Protein AF-A0A533UNS1-F1 (afdb_monomer)

Sequence (105 aa):
MVRDPNLLSKLETYINKVKAEATYFFEADGNRVAAFIVDIQSADQIPVLVEPLFSGMGAHVELHPVMSLDDLKKGIPQAVVEVTRHASSKLEILKYDLKECKAFN

pLDDT: mean 83.75, std 13.06, range [41.59, 94.81]

Secondary structure (DSSP, 8-state):
----TTHHHHHHHHHHHHT-SEEEEEEETTEEEEEEE---SSTTHHHHHHHHHHHHH-----------HHHHHHHHHHHHHHHHHHHHHHHHHHHHHHHHHHS--

Radius of gyration: 24.34 Å; Cα contacts (8 Å, |Δi|>4): 49; chains: 1; bounding box: 75×27×43 Å

Structure (mmCIF, N/CA/C/O backbone):
data_AF-A0A533UNS1-F1
#
_entry.id   AF-A0A533UNS1-F1
#
loop_
_atom_site.group_PDB
_atom_site.id
_atom_site.type_symbol
_atom_site.label_atom_id
_atom_site.label_alt_id
_atom_site.label_comp_id
_atom_site.label_asym_id
_atom_site.label_entity_id
_atom_site.label_seq_id
_atom_site.pdbx_PDB_ins_code
_atom_site.Cartn_x
_atom_site.Cartn_y
_atom_site.Cartn_z
_atom_site.occupancy
_atom_site.B_iso_or_equiv
_atom_site.auth_seq_id
_atom_site.auth_comp_id
_atom_site.auth_asym_id
_atom_site.auth_atom_id
_atom_site.pdbx_PDB_model_num
ATOM 1 N N . MET A 1 1 ? 4.162 -10.757 -22.724 1.00 55.69 1 MET A N 1
ATOM 2 C CA . MET A 1 1 ? 5.576 -10.338 -22.882 1.00 55.69 1 MET A CA 1
ATOM 3 C C . MET A 1 1 ? 5.876 -9.177 -21.937 1.00 55.69 1 MET A C 1
ATOM 5 O O . MET A 1 1 ? 5.019 -8.308 -21.819 1.00 55.69 1 MET A O 1
ATOM 9 N N . VAL A 1 2 ? 7.019 -9.154 -21.242 1.00 71.06 2 VAL A N 1
ATOM 10 C CA . VAL A 1 2 ? 7.498 -7.934 -20.554 1.00 71.06 2 VAL A CA 1
ATOM 11 C C . VAL A 1 2 ? 8.048 -7.001 -21.632 1.00 71.06 2 VAL A C 1
ATOM 13 O O . VAL A 1 2 ? 8.881 -7.428 -22.424 1.00 71.06 2 VAL A O 1
ATOM 16 N N . ARG A 1 3 ? 7.505 -5.782 -21.735 1.00 78.31 3 ARG A N 1
ATOM 17 C CA . ARG A 1 3 ? 7.859 -4.828 -22.803 1.00 78.31 3 ARG A CA 1
ATOM 18 C C . ARG A 1 3 ? 9.047 -3.938 -22.438 1.00 78.31 3 ARG A C 1
ATOM 20 O O . ARG A 1 3 ? 9.794 -3.555 -23.329 1.00 78.31 3 ARG A O 1
ATOM 27 N N . ASP A 1 4 ? 9.211 -3.626 -21.154 1.00 82.81 4 ASP A N 1
ATOM 28 C CA . ASP A 1 4 ? 10.309 -2.802 -20.647 1.00 82.81 4 ASP A CA 1
ATOM 29 C C . ASP A 1 4 ? 11.405 -3.697 -20.037 1.00 82.81 4 ASP A C 1
ATOM 31 O O . ASP A 1 4 ? 11.142 -4.357 -19.025 1.00 82.81 4 ASP A O 1
ATOM 35 N N . PRO A 1 5 ? 12.624 -3.737 -20.610 1.00 85.62 5 PRO A N 1
ATOM 36 C CA . PRO A 1 5 ? 13.734 -4.510 -20.052 1.00 85.62 5 PRO A CA 1
ATOM 37 C C . PRO A 1 5 ? 14.188 -4.002 -18.673 1.00 85.62 5 PRO A C 1
ATOM 39 O O . PRO A 1 5 ? 14.789 -4.759 -17.918 1.00 85.62 5 PRO A O 1
ATOM 42 N N . ASN A 1 6 ? 13.863 -2.755 -18.312 1.00 88.88 6 ASN A N 1
ATOM 43 C CA . ASN A 1 6 ? 14.218 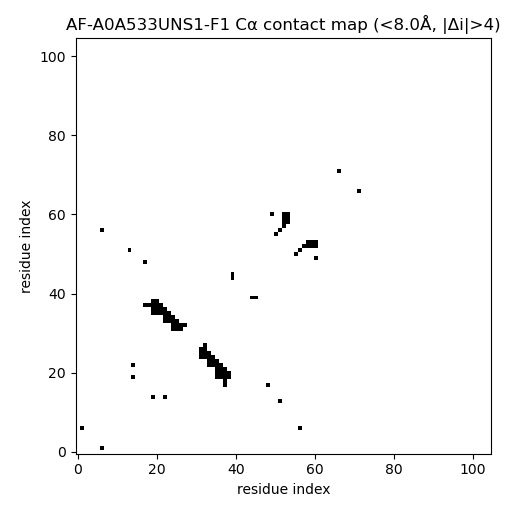-2.134 -17.034 1.00 88.88 6 ASN A CA 1
ATOM 44 C C . ASN A 1 6 ? 13.083 -2.189 -15.996 1.00 88.88 6 ASN A C 1
ATOM 46 O O . ASN A 1 6 ? 13.129 -1.485 -14.989 1.00 88.88 6 ASN A O 1
ATOM 50 N N . LEU A 1 7 ? 12.043 -3.002 -16.218 1.00 87.56 7 LEU A N 1
ATOM 51 C CA . LEU A 1 7 ? 10.907 -3.094 -15.295 1.00 87.56 7 LEU A CA 1
ATOM 52 C C . LEU A 1 7 ? 11.339 -3.490 -13.873 1.00 87.56 7 LEU A C 1
ATOM 54 O O . LEU A 1 7 ? 10.887 -2.883 -12.904 1.00 87.56 7 LEU A O 1
ATOM 58 N N . LEU A 1 8 ? 12.222 -4.486 -13.751 1.00 89.19 8 LEU A N 1
ATOM 59 C CA . LEU A 1 8 ? 12.675 -4.995 -12.452 1.00 89.19 8 LEU A CA 1
ATOM 60 C C . LEU A 1 8 ? 13.470 -3.943 -11.670 1.00 89.19 8 LEU A C 1
ATOM 62 O O . LEU A 1 8 ? 13.160 -3.693 -10.512 1.00 89.19 8 LEU A O 1
ATOM 66 N N . SER A 1 9 ? 14.415 -3.250 -12.311 1.00 91.31 9 SER A N 1
ATOM 67 C CA . SER A 1 9 ? 15.217 -2.213 -11.646 1.00 91.31 9 SER A CA 1
ATOM 68 C C . SER A 1 9 ? 14.374 -1.009 -11.216 1.00 91.31 9 SER A C 1
ATOM 70 O O . SER A 1 9 ? 14.594 -0.442 -10.142 1.00 91.31 9 SER A O 1
ATOM 72 N N . LYS A 1 10 ? 13.357 -0.638 -12.006 1.00 90.00 10 LYS A N 1
ATOM 73 C CA . LYS A 1 10 ? 12.379 0.390 -11.623 1.00 90.00 10 LYS A CA 1
ATOM 74 C C . LYS A 1 10 ? 11.533 -0.049 -10.426 1.00 90.00 10 LYS A C 1
ATOM 76 O O . LYS A 1 10 ? 11.322 0.760 -9.525 1.00 90.00 10 LYS A O 1
ATOM 81 N N . LEU A 1 11 ? 11.076 -1.305 -10.398 1.00 90.19 11 LEU A N 1
ATOM 82 C CA . LEU A 1 11 ? 10.331 -1.870 -9.265 1.00 90.19 11 LEU A CA 1
ATOM 83 C C . LEU A 1 11 ? 11.178 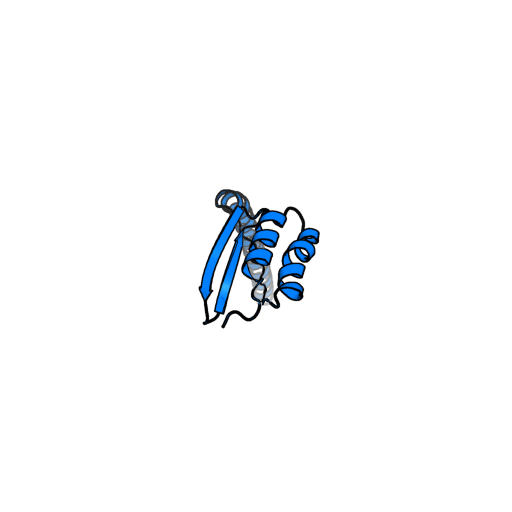-1.896 -7.992 1.00 90.19 11 LEU A C 1
ATOM 85 O O . LEU A 1 11 ? 10.715 -1.434 -6.956 1.00 90.19 11 LEU A O 1
ATOM 89 N N . GLU A 1 12 ? 12.424 -2.357 -8.068 1.00 90.56 12 GLU A N 1
ATOM 90 C CA . GLU A 1 12 ? 13.349 -2.362 -6.927 1.00 90.56 12 GLU A CA 1
ATOM 91 C C . GLU A 1 12 ? 13.609 -0.946 -6.402 1.00 90.56 12 GLU A C 1
ATOM 93 O O . GLU A 1 12 ? 13.545 -0.695 -5.198 1.00 90.56 12 GLU A O 1
ATOM 98 N N . THR A 1 13 ? 13.835 0.011 -7.307 1.00 92.00 13 THR A N 1
ATOM 99 C CA . THR A 1 13 ? 14.006 1.427 -6.944 1.00 92.00 13 THR A CA 1
ATOM 100 C C . THR A 1 13 ? 12.758 1.979 -6.257 1.00 92.00 13 THR A C 1
ATOM 102 O O . THR A 1 13 ? 12.864 2.692 -5.258 1.00 92.00 13 THR A O 1
ATOM 105 N N . TYR A 1 14 ? 11.574 1.637 -6.770 1.00 91.69 14 TYR A N 1
ATOM 106 C CA . TYR A 1 14 ? 10.302 2.045 -6.188 1.00 91.69 14 TYR A CA 1
ATOM 107 C C . TYR A 1 14 ? 10.117 1.470 -4.781 1.00 91.69 14 TYR A C 1
ATOM 109 O O . TYR A 1 14 ? 9.895 2.243 -3.853 1.00 91.69 14 TYR A O 1
ATOM 117 N N . ILE A 1 15 ? 10.291 0.155 -4.604 1.00 90.81 15 ILE A N 1
ATOM 118 C CA . ILE A 1 15 ? 10.159 -0.541 -3.312 1.00 90.81 15 ILE A CA 1
ATOM 119 C C . ILE A 1 15 ? 11.075 0.091 -2.259 1.00 90.81 15 ILE A C 1
ATOM 121 O O . ILE A 1 15 ? 10.628 0.412 -1.156 1.00 90.81 15 ILE A O 1
ATOM 125 N N . ASN A 1 16 ? 12.333 0.358 -2.622 1.00 89.69 16 ASN A N 1
ATOM 126 C CA . ASN A 1 16 ? 13.299 1.004 -1.732 1.00 89.69 16 ASN A CA 1
ATOM 127 C C . ASN A 1 16 ? 12.902 2.441 -1.363 1.00 89.69 16 ASN A C 1
ATOM 129 O O . ASN A 1 16 ? 13.134 2.877 -0.235 1.00 89.69 16 ASN A O 1
ATOM 133 N N . LYS A 1 17 ? 12.298 3.185 -2.298 1.00 89.94 17 LYS A N 1
ATOM 134 C CA . LYS A 1 17 ? 11.841 4.560 -2.065 1.00 89.94 17 LYS A CA 1
ATOM 135 C C . LYS A 1 17 ? 10.641 4.608 -1.122 1.00 89.94 17 LYS A C 1
ATOM 137 O O . LYS A 1 17 ? 10.624 5.442 -0.220 1.00 89.94 17 LYS A O 1
ATOM 142 N N . VAL A 1 18 ? 9.644 3.751 -1.346 1.00 90.12 18 VAL A N 1
ATOM 143 C CA . VAL A 1 18 ? 8.393 3.766 -0.570 1.00 90.12 18 VAL A CA 1
ATOM 144 C C . VAL A 1 18 ? 8.516 3.077 0.782 1.00 90.12 18 VAL A C 1
ATOM 146 O O . VAL A 1 18 ? 7.649 3.272 1.623 1.00 90.12 18 VAL A O 1
ATOM 149 N N . LYS A 1 19 ? 9.596 2.311 1.005 1.00 88.62 19 LYS A N 1
ATOM 150 C CA . LYS A 1 19 ? 9.838 1.562 2.248 1.00 88.62 19 LYS A CA 1
ATOM 151 C C . LYS A 1 19 ? 8.618 0.728 2.647 1.00 88.62 19 LYS A C 1
ATOM 153 O O . LYS A 1 19 ? 8.147 0.808 3.777 1.00 88.62 19 LYS A O 1
ATOM 158 N N . ALA A 1 20 ? 8.094 -0.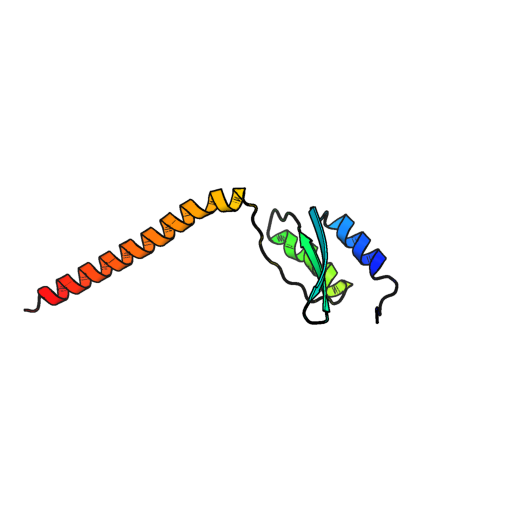038 1.691 1.00 88.38 20 ALA A N 1
ATOM 159 C CA . ALA A 1 20 ? 6.956 -0.909 1.943 1.00 88.38 20 ALA A CA 1
ATOM 160 C C . ALA A 1 20 ? 7.287 -1.903 3.069 1.00 88.38 20 ALA A C 1
ATOM 162 O O . ALA A 1 20 ? 8.361 -2.505 3.070 1.00 88.38 20 ALA A O 1
ATOM 163 N N . GLU A 1 21 ? 6.356 -2.083 4.001 1.00 89.56 21 GLU A N 1
ATOM 164 C CA . GLU A 1 21 ? 6.459 -3.070 5.080 1.00 89.56 21 GLU A CA 1
ATOM 165 C C . GLU A 1 21 ? 6.441 -4.491 4.507 1.00 89.56 21 GLU A C 1
ATOM 167 O O . GLU A 1 21 ? 7.205 -5.362 4.919 1.00 89.56 21 GLU A O 1
ATOM 172 N N . ALA A 1 22 ? 5.593 -4.701 3.501 1.00 91.12 22 ALA A N 1
ATOM 173 C CA . ALA A 1 22 ? 5.503 -5.946 2.764 1.00 91.12 22 ALA A CA 1
ATOM 174 C C . ALA A 1 22 ? 5.196 -5.679 1.290 1.00 91.12 22 ALA A C 1
ATOM 176 O O . ALA A 1 22 ? 4.513 -4.719 0.929 1.00 91.12 22 ALA A O 1
ATOM 177 N N . THR A 1 23 ? 5.710 -6.545 0.422 1.00 93.69 23 THR A N 1
ATOM 178 C CA . THR A 1 23 ? 5.421 -6.523 -1.013 1.00 93.69 23 THR A CA 1
ATOM 179 C C . THR A 1 23 ? 5.118 -7.936 -1.480 1.00 93.69 23 THR A C 1
ATOM 181 O O . THR A 1 23 ? 5.900 -8.854 -1.234 1.00 93.69 23 THR A O 1
ATOM 184 N N . TYR A 1 24 ? 3.998 -8.102 -2.175 1.00 94.00 24 TYR A N 1
ATOM 185 C CA . TYR A 1 24 ? 3.561 -9.379 -2.726 1.00 94.00 24 TYR A CA 1
ATOM 186 C C . TYR A 1 24 ? 3.340 -9.247 -4.226 1.00 94.00 24 TYR A C 1
ATOM 188 O O . TYR A 1 24 ? 2.801 -8.247 -4.695 1.00 94.00 24 TYR A O 1
ATOM 196 N N . PHE A 1 25 ? 3.719 -10.278 -4.973 1.00 93.19 25 PHE A N 1
ATOM 197 C CA . PHE A 1 25 ? 3.502 -10.360 -6.413 1.00 93.19 25 PHE A CA 1
ATOM 198 C C . PHE A 1 25 ? 2.668 -11.595 -6.708 1.00 93.19 25 PHE A C 1
ATOM 200 O O . PHE A 1 25 ? 3.013 -12.693 -6.271 1.00 93.19 25 PHE A O 1
ATOM 207 N N . PHE A 1 26 ? 1.576 -11.416 -7.435 1.00 93.62 26 PHE A N 1
ATOM 208 C CA . PHE A 1 26 ? 0.663 -12.498 -7.771 1.00 93.62 26 PHE A CA 1
ATOM 209 C C . PHE A 1 26 ? -0.030 -12.225 -9.105 1.00 93.62 26 PHE A C 1
ATOM 211 O O . PHE A 1 26 ? 0.110 -11.158 -9.707 1.00 93.62 26 PHE A O 1
ATOM 218 N N . GLU A 1 27 ? -0.726 -13.237 -9.600 1.00 93.00 27 GLU A N 1
ATOM 219 C CA . GLU A 1 27 ? -1.597 -13.116 -10.758 1.00 93.00 27 GLU A CA 1
ATOM 220 C C . GLU A 1 27 ? -3.031 -12.924 -10.263 1.00 93.00 27 GLU A C 1
ATOM 222 O O . GLU A 1 27 ? -3.459 -13.595 -9.324 1.00 93.00 27 GLU A O 1
ATOM 227 N N . ALA A 1 28 ? -3.738 -11.969 -10.859 1.00 92.88 28 ALA A N 1
ATOM 228 C CA . ALA A 1 28 ? -5.172 -11.810 -10.681 1.00 92.88 28 ALA A CA 1
ATOM 229 C C . ALA A 1 28 ? -5.786 -11.299 -11.984 1.00 92.88 28 ALA A C 1
ATOM 231 O O . ALA A 1 28 ? -5.231 -10.409 -12.634 1.00 92.88 28 ALA A O 1
ATOM 232 N N . ASP A 1 29 ? -6.926 -11.872 -12.364 1.00 90.31 29 ASP A N 1
ATOM 233 C CA . ASP A 1 29 ? -7.685 -11.525 -13.571 1.00 90.31 29 ASP A CA 1
ATOM 234 C C . ASP A 1 29 ? -6.843 -11.498 -14.861 1.00 90.31 29 ASP A C 1
ATOM 236 O O . ASP A 1 29 ? -7.006 -10.639 -15.729 1.00 90.31 29 ASP A O 1
ATOM 240 N N . GLY A 1 30 ? -5.898 -12.430 -14.995 1.00 89.19 30 GLY A N 1
ATOM 241 C CA . GLY A 1 30 ? -4.973 -12.533 -16.124 1.00 89.19 30 GLY A CA 1
ATOM 242 C C . GLY A 1 30 ? -3.860 -11.481 -16.125 1.00 89.19 30 GLY A C 1
ATOM 243 O O . GLY A 1 30 ? -3.067 -11.426 -17.071 1.00 89.19 30 GLY A O 1
ATOM 244 N N . ASN A 1 31 ? -3.778 -10.646 -15.087 1.00 88.94 31 ASN A N 1
ATOM 245 C CA . ASN A 1 31 ? -2.834 -9.544 -14.968 1.00 88.94 31 ASN A CA 1
ATOM 246 C C . ASN A 1 31 ? -1.767 -9.828 -13.910 1.00 88.94 31 ASN A C 1
ATOM 248 O O . ASN A 1 31 ? -1.985 -10.531 -12.925 1.00 88.94 31 ASN A O 1
ATOM 252 N N . ARG A 1 32 ? -0.583 -9.236 -14.103 1.00 90.06 32 ARG A N 1
ATOM 253 C CA . ARG A 1 32 ? 0.440 -9.207 -13.053 1.00 90.06 32 ARG A CA 1
ATOM 254 C C . ARG A 1 32 ? 0.065 -8.129 -12.055 1.00 90.06 32 ARG A C 1
ATOM 256 O O . ARG A 1 32 ? -0.007 -6.962 -12.435 1.00 90.06 32 ARG A O 1
ATOM 263 N N . VAL A 1 33 ? -0.111 -8.522 -10.804 1.00 93.06 33 VAL A N 1
ATOM 264 C CA . VAL A 1 33 ? -0.466 -7.624 -9.712 1.00 93.06 33 VAL A CA 1
ATOM 265 C C . VAL A 1 33 ? 0.672 -7.583 -8.703 1.00 93.06 33 VAL A C 1
ATOM 267 O O . VAL A 1 33 ? 1.292 -8.598 -8.380 1.00 93.06 33 VAL A O 1
ATOM 270 N N . ALA A 1 34 ? 0.956 -6.377 -8.224 1.00 92.62 34 ALA A N 1
ATOM 271 C CA . ALA A 1 34 ? 1.837 -6.136 -7.099 1.00 92.62 34 ALA A CA 1
ATOM 272 C C . ALA A 1 34 ? 1.023 -5.452 -5.999 1.00 92.62 34 ALA A C 1
ATOM 274 O O . ALA A 1 34 ? 0.409 -4.414 -6.244 1.00 92.62 34 ALA A O 1
ATOM 275 N N . ALA A 1 35 ? 1.014 -6.034 -4.804 1.00 93.88 35 ALA A N 1
ATOM 276 C CA . ALA A 1 35 ? 0.440 -5.417 -3.618 1.00 93.88 35 ALA A CA 1
ATOM 277 C C . ALA A 1 35 ? 1.566 -4.887 -2.734 1.00 93.88 35 ALA A C 1
ATOM 279 O O . ALA A 1 35 ? 2.457 -5.640 -2.334 1.00 93.88 35 ALA A O 1
ATOM 280 N N . PHE A 1 36 ? 1.502 -3.594 -2.425 1.00 93.69 36 PHE A N 1
ATOM 281 C CA . PHE A 1 36 ? 2.435 -2.916 -1.534 1.00 93.69 36 PHE A CA 1
ATOM 282 C C . PHE A 1 36 ? 1.696 -2.530 -0.257 1.00 93.69 36 PHE A C 1
ATOM 284 O O . PHE A 1 36 ? 0.700 -1.810 -0.315 1.00 93.69 36 PHE A O 1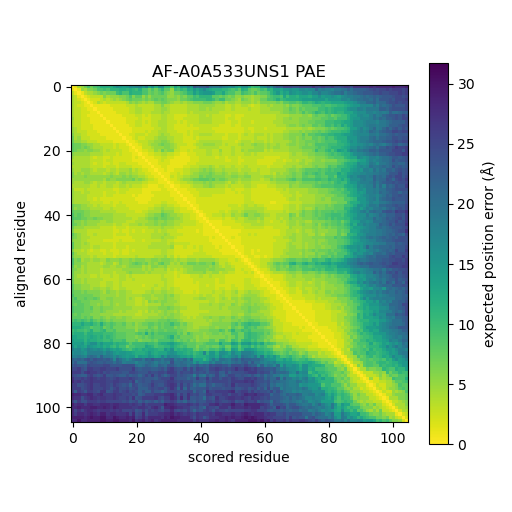
ATOM 291 N N . ILE A 1 37 ? 2.189 -2.998 0.886 1.00 93.31 37 ILE A N 1
ATOM 292 C CA . ILE A 1 37 ? 1.709 -2.571 2.199 1.00 93.31 37 ILE A CA 1
ATOM 293 C C . ILE A 1 37 ? 2.628 -1.448 2.660 1.00 93.31 37 ILE A C 1
ATOM 295 O O . ILE A 1 37 ? 3.823 -1.664 2.861 1.00 93.31 37 ILE A O 1
ATOM 299 N N . VAL A 1 38 ? 2.085 -0.237 2.745 1.00 91.81 38 VAL A N 1
ATOM 300 C CA . VAL A 1 38 ? 2.839 0.980 3.053 1.00 91.81 38 VAL A CA 1
ATOM 301 C C . VAL A 1 38 ? 2.143 1.708 4.191 1.00 91.81 38 VAL A C 1
ATOM 303 O O . VAL A 1 38 ? 0.921 1.849 4.182 1.00 91.81 38 VAL A O 1
ATOM 306 N N . ASP A 1 39 ? 2.932 2.187 5.146 1.00 90.50 39 ASP A N 1
ATOM 307 C CA . ASP A 1 39 ? 2.450 3.052 6.214 1.00 90.50 39 ASP A CA 1
ATOM 308 C C . ASP A 1 39 ? 2.297 4.493 5.698 1.00 90.50 39 ASP A C 1
ATOM 310 O O . ASP A 1 39 ? 3.273 5.134 5.300 1.00 90.50 39 ASP A O 1
ATOM 314 N N . ILE A 1 40 ? 1.058 4.990 5.664 1.00 89.88 40 ILE A N 1
ATOM 315 C CA . ILE A 1 40 ? 0.713 6.326 5.165 1.00 89.88 40 ILE A CA 1
ATOM 316 C C . ILE A 1 40 ? 0.214 7.169 6.335 1.00 89.88 40 ILE A C 1
ATOM 318 O O . ILE A 1 40 ? -0.891 6.973 6.834 1.00 89.88 40 ILE A O 1
ATOM 322 N N . GLN A 1 41 ? 1.013 8.161 6.728 1.00 88.88 41 GLN A N 1
ATOM 323 C CA . GLN A 1 41 ? 0.691 9.041 7.858 1.00 88.88 41 GLN A CA 1
ATOM 324 C C . GLN A 1 41 ? -0.316 10.142 7.489 1.00 88.88 41 GLN A C 1
ATOM 326 O O . GLN A 1 41 ? -1.029 10.657 8.351 1.00 88.88 41 GLN A O 1
ATOM 331 N N . SER A 1 42 ? -0.376 10.532 6.213 1.00 91.69 42 SER A N 1
ATOM 332 C CA . SER A 1 42 ? -1.216 11.637 5.748 1.00 91.69 42 SER A CA 1
ATOM 333 C C . SER A 1 42 ? -1.595 11.497 4.267 1.00 91.69 42 SER A C 1
ATOM 335 O O . SER A 1 42 ? -0.849 10.942 3.459 1.00 91.69 42 SER A O 1
ATOM 337 N N . ALA A 1 43 ? -2.788 11.980 3.899 1.00 90.44 43 ALA A N 1
ATOM 338 C CA . ALA A 1 43 ? -3.379 11.754 2.573 1.00 90.44 43 ALA A CA 1
ATOM 339 C C . ALA A 1 43 ? -2.623 12.440 1.416 1.00 90.44 43 ALA A C 1
ATOM 341 O O . ALA A 1 43 ? -2.710 12.005 0.271 1.00 90.44 43 ALA A O 1
ATOM 342 N N . ASP A 1 44 ? -1.851 13.486 1.701 1.00 93.38 44 ASP A N 1
ATOM 343 C CA . ASP A 1 44 ? -0.970 14.179 0.754 1.00 93.38 44 ASP A CA 1
ATOM 344 C C . ASP A 1 44 ? 0.211 13.318 0.278 1.00 93.38 44 ASP A C 1
ATOM 346 O O . ASP A 1 44 ? 0.797 13.600 -0.766 1.00 93.38 44 ASP A O 1
ATOM 350 N N . GLN A 1 45 ? 0.536 12.235 0.989 1.00 91.06 45 GLN A N 1
ATOM 351 C CA . GLN A 1 45 ? 1.568 11.288 0.561 1.00 91.06 45 GLN A CA 1
ATOM 352 C C . GLN A 1 45 ? 1.081 10.356 -0.551 1.00 91.06 45 GLN A C 1
ATOM 354 O O . GLN A 1 45 ? 1.900 9.809 -1.290 1.00 91.06 45 GLN A O 1
ATOM 359 N N . ILE A 1 46 ? -0.238 10.197 -0.716 1.00 92.56 46 ILE A N 1
ATOM 360 C CA . ILE A 1 46 ? -0.821 9.27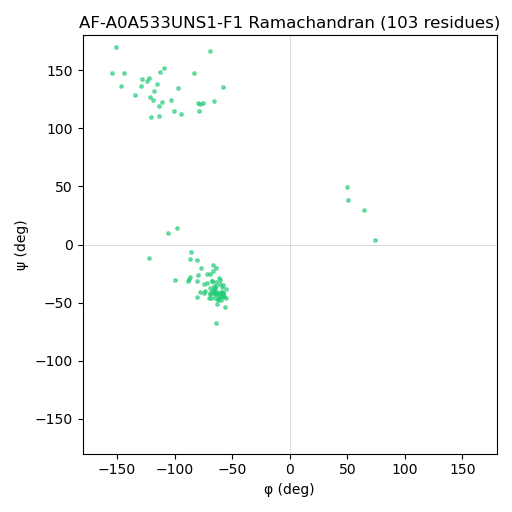0 -1.691 1.00 92.56 46 ILE A CA 1
ATOM 361 C C . ILE A 1 46 ? -0.313 9.562 -3.112 1.00 92.56 46 ILE A C 1
ATOM 363 O O . ILE A 1 46 ? 0.253 8.642 -3.705 1.00 92.56 46 ILE A O 1
ATOM 367 N N . PRO A 1 47 ? -0.404 10.797 -3.657 1.00 91.94 47 PRO A N 1
ATOM 368 C CA . PRO A 1 47 ? 0.121 11.102 -4.990 1.00 91.94 47 PRO A CA 1
ATOM 369 C C . PRO A 1 47 ? 1.606 10.761 -5.150 1.00 91.94 47 PRO A C 1
ATOM 371 O O . PRO A 1 47 ? 2.014 10.236 -6.179 1.00 91.94 47 PRO A O 1
ATOM 374 N N . VAL A 1 48 ? 2.421 10.995 -4.117 1.00 91.06 48 VAL A N 1
ATOM 375 C CA . VAL A 1 48 ? 3.867 10.717 -4.155 1.00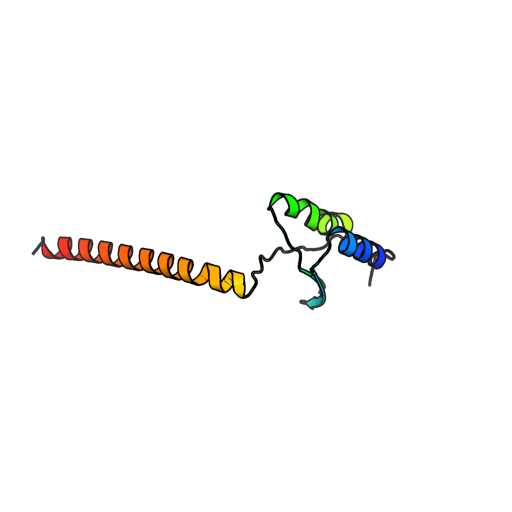 91.06 48 VAL A CA 1
ATOM 376 C C . VAL A 1 48 ? 4.155 9.218 -4.306 1.00 91.06 48 VAL A C 1
ATOM 378 O O . VAL A 1 48 ? 5.149 8.847 -4.941 1.00 91.06 48 VAL A O 1
ATOM 381 N N . LEU A 1 49 ? 3.290 8.370 -3.742 1.00 91.50 49 LEU A N 1
ATOM 382 C CA . LEU A 1 49 ? 3.374 6.913 -3.826 1.00 91.50 49 LEU A CA 1
ATOM 383 C C . LEU A 1 49 ? 2.812 6.377 -5.150 1.00 91.50 49 LEU A C 1
ATOM 385 O O . LEU A 1 49 ? 3.450 5.544 -5.785 1.00 91.50 49 LEU A O 1
ATOM 38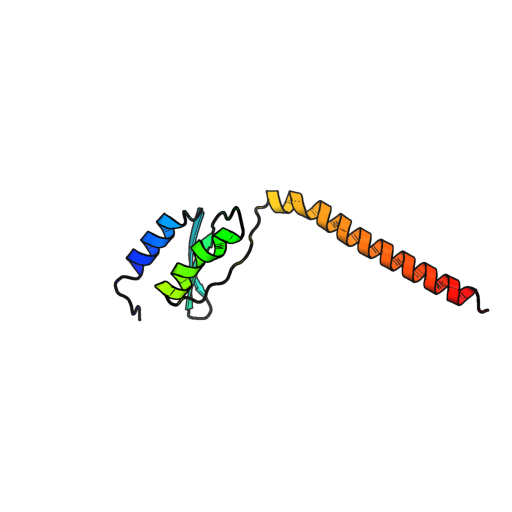9 N N . VAL A 1 50 ? 1.649 6.856 -5.597 1.00 92.06 50 VAL A N 1
ATOM 390 C CA . VAL A 1 50 ? 0.942 6.254 -6.745 1.00 92.06 50 VAL A CA 1
ATOM 391 C C . VAL A 1 50 ? 1.370 6.804 -8.104 1.00 92.06 50 VAL A C 1
ATOM 393 O O . VAL A 1 50 ? 1.353 6.068 -9.088 1.00 92.06 50 VAL A O 1
ATOM 396 N N . GLU A 1 51 ? 1.806 8.064 -8.184 1.00 92.56 51 GLU A N 1
ATOM 397 C CA . GLU A 1 51 ? 2.165 8.707 -9.456 1.00 92.56 51 GLU A CA 1
ATOM 398 C C . GLU A 1 51 ? 3.291 7.976 -10.219 1.00 92.56 51 GLU A C 1
ATOM 400 O O . GLU A 1 51 ? 3.170 7.792 -11.433 1.00 92.56 51 GLU A O 1
ATOM 405 N N . PRO A 1 52 ? 4.356 7.464 -9.561 1.00 90.94 52 PRO A N 1
ATOM 406 C CA . PRO A 1 52 ? 5.363 6.643 -10.235 1.00 90.94 52 PRO A CA 1
ATOM 407 C C . PRO A 1 52 ? 4.804 5.353 -10.851 1.00 90.94 52 PRO A C 1
ATOM 409 O O . PRO A 1 52 ? 5.329 4.891 -11.865 1.00 90.94 52 PRO A O 1
ATOM 412 N N . LEU A 1 53 ? 3.755 4.771 -10.264 1.00 90.56 53 LEU A N 1
ATOM 413 C CA . LEU A 1 53 ? 3.114 3.559 -10.776 1.00 90.56 53 LEU A CA 1
ATOM 414 C C . LEU A 1 53 ? 2.204 3.879 -11.971 1.00 90.56 53 LEU A C 1
ATOM 416 O O . LEU A 1 53 ? 2.248 3.166 -12.976 1.00 90.56 53 LEU A O 1
ATOM 420 N N . PHE A 1 54 ? 1.458 4.986 -11.905 1.00 89.44 54 PHE A N 1
ATOM 421 C CA . PHE A 1 54 ? 0.648 5.478 -13.020 1.00 89.44 54 PHE A CA 1
ATOM 422 C C . PHE A 1 54 ? 1.517 5.876 -14.216 1.00 89.44 54 PHE A C 1
ATOM 424 O O . PHE A 1 54 ? 1.503 5.216 -15.254 1.00 89.44 54 PHE A O 1
ATOM 431 N N . SER A 1 55 ? 2.315 6.932 -14.063 1.00 84.94 55 SER A N 1
ATOM 432 C CA . SER A 1 55 ? 3.044 7.558 -15.169 1.00 84.94 55 SER A CA 1
ATOM 433 C C . SER A 1 55 ? 4.336 6.817 -15.530 1.00 84.94 55 SER A C 1
ATOM 435 O O . SER A 1 55 ? 4.748 6.807 -16.689 1.00 84.94 55 SER A O 1
ATOM 437 N N . GLY A 1 56 ? 4.995 6.177 -14.557 1.00 80.88 56 GLY A N 1
ATOM 438 C CA . GLY A 1 56 ? 6.283 5.505 -14.769 1.00 80.88 56 GLY A CA 1
ATOM 439 C C . GLY A 1 56 ? 6.181 4.060 -15.265 1.00 80.88 56 GLY A C 1
ATOM 440 O O . GLY A 1 56 ? 7.098 3.586 -15.945 1.00 80.88 56 GLY A O 1
ATOM 441 N N . MET A 1 57 ? 5.090 3.361 -14.934 1.00 84.00 57 MET A N 1
ATOM 442 C CA . MET A 1 57 ? 4.876 1.948 -15.283 1.00 84.00 57 MET A CA 1
ATOM 443 C C . MET A 1 57 ? 3.602 1.693 -16.094 1.00 84.00 57 MET A C 1
ATOM 445 O O . MET A 1 57 ? 3.453 0.596 -16.634 1.00 84.00 57 MET A O 1
ATOM 449 N N . GLY A 1 58 ? 2.704 2.677 -16.216 1.00 84.50 58 GLY A N 1
ATOM 450 C CA . GLY A 1 58 ? 1.419 2.499 -16.894 1.00 84.50 58 GLY A CA 1
ATOM 451 C C . GLY A 1 58 ? 0.511 1.499 -16.177 1.00 84.50 58 GLY A C 1
ATOM 452 O O . GLY A 1 58 ? -0.237 0.779 -16.837 1.00 84.50 58 GLY A O 1
ATOM 453 N N . ALA A 1 59 ? 0.636 1.384 -14.852 1.00 88.44 59 ALA A N 1
ATOM 454 C CA . ALA A 1 59 ? -0.124 0.429 -14.058 1.00 88.44 59 ALA A CA 1
ATOM 455 C C . ALA A 1 59 ? -1.523 0.967 -13.721 1.00 88.44 59 ALA A C 1
ATOM 457 O O . ALA A 1 59 ? -1.707 2.164 -13.498 1.00 88.44 59 ALA 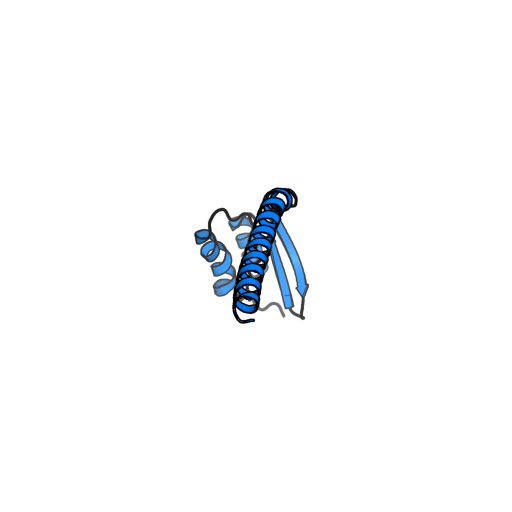A O 1
ATOM 458 N N . HIS A 1 60 ? -2.497 0.061 -13.626 1.00 90.19 60 HIS A N 1
ATOM 459 C CA . HIS A 1 60 ? -3.763 0.332 -12.944 1.00 90.19 60 HIS A CA 1
ATOM 460 C C . HIS A 1 60 ? -3.527 0.195 -11.438 1.00 90.19 60 HIS A C 1
ATOM 462 O O . HIS A 1 60 ? -3.058 -0.851 -10.989 1.00 90.19 60 HIS A O 1
ATOM 468 N N . VAL A 1 61 ? -3.787 1.258 -10.678 1.00 91.75 61 VAL A N 1
ATOM 469 C CA . VAL A 1 61 ? -3.476 1.329 -9.243 1.00 91.75 61 VAL A CA 1
ATOM 470 C C . VAL A 1 61 ? -4.762 1.510 -8.456 1.00 91.75 61 VAL A C 1
ATOM 472 O O . VAL A 1 61 ? -5.563 2.394 -8.754 1.00 91.75 61 VAL A O 1
ATOM 475 N N . GLU A 1 62 ? -4.917 0.706 -7.410 1.00 91.62 62 GLU A N 1
ATOM 476 C CA . GLU A 1 62 ? -6.015 0.802 -6.457 1.00 91.62 62 GLU A CA 1
ATOM 477 C C . GLU A 1 62 ? -5.466 0.994 -5.047 1.00 91.62 62 GLU A C 1
ATOM 479 O O . GLU A 1 62 ? -4.431 0.433 -4.682 1.00 91.62 62 GLU A O 1
ATOM 484 N N . LEU A 1 63 ? -6.166 1.803 -4.255 1.00 92.00 63 LEU A N 1
ATOM 485 C CA . LEU A 1 63 ? -5.792 2.127 -2.884 1.00 92.00 63 LEU A CA 1
ATOM 486 C C . LEU A 1 63 ? -6.826 1.536 -1.938 1.00 92.00 63 LEU A C 1
ATOM 488 O O . LEU A 1 63 ? -7.996 1.914 -1.974 1.00 92.00 63 LEU A O 1
ATOM 492 N N . HIS A 1 64 ? -6.366 0.644 -1.069 1.00 92.12 64 HIS A N 1
ATOM 493 C CA . HIS A 1 64 ? -7.203 -0.042 -0.095 1.00 92.12 64 HIS A CA 1
ATOM 494 C C . HIS A 1 64 ? -6.688 0.284 1.309 1.00 92.12 64 HIS A C 1
ATOM 496 O O . HIS A 1 64 ? -5.594 -0.163 1.659 1.00 92.12 64 HIS A O 1
ATOM 502 N N . PRO A 1 65 ? -7.414 1.079 2.117 1.00 89.81 65 PRO A N 1
ATOM 503 C CA . PRO A 1 65 ? -7.024 1.308 3.499 1.00 89.81 65 PRO A CA 1
ATOM 504 C C . PRO A 1 65 ? -7.131 -0.008 4.270 1.00 89.81 65 PRO A C 1
ATOM 506 O O . PRO A 1 65 ? -8.186 -0.643 4.310 1.00 89.81 65 PRO A O 1
ATOM 509 N N . VAL A 1 66 ? -6.025 -0.408 4.885 1.00 89.38 66 VAL A N 1
ATOM 510 C CA . VAL A 1 66 ? -5.940 -1.604 5.722 1.00 89.38 66 VAL A CA 1
ATOM 511 C C . VAL A 1 66 ? -5.712 -1.189 7.167 1.00 89.38 66 VAL A C 1
ATOM 513 O O . VAL A 1 66 ? -5.110 -0.154 7.440 1.00 89.38 66 VAL A O 1
ATOM 516 N N . MET A 1 67 ? -6.226 -1.983 8.099 1.00 89.44 67 MET A N 1
ATOM 517 C CA . MET A 1 67 ? -6.084 -1.737 9.531 1.00 89.44 67 MET A CA 1
ATOM 518 C C . MET A 1 67 ? -5.555 -2.994 10.211 1.00 89.44 67 MET A C 1
ATOM 520 O O . MET A 1 67 ? -5.929 -4.110 9.838 1.00 89.44 67 MET A O 1
ATOM 524 N N . SER A 1 68 ? -4.685 -2.819 11.205 1.00 91.81 68 SER A N 1
ATOM 525 C CA . SER A 1 68 ? -4.219 -3.937 12.021 1.00 91.81 68 SER A CA 1
ATOM 526 C C . SER A 1 68 ? -5.352 -4.466 12.911 1.00 91.81 68 SER A C 1
ATOM 528 O O . SER A 1 68 ? -6.378 -3.809 13.115 1.00 91.81 68 SER A O 1
ATOM 530 N N . LEU A 1 69 ? -5.164 -5.650 13.502 1.00 93.44 69 LEU A N 1
ATOM 531 C CA . LEU A 1 69 ? -6.122 -6.187 14.472 1.00 93.44 69 LEU A CA 1
ATOM 532 C C . LEU A 1 69 ? -6.331 -5.234 15.663 1.00 93.44 69 LEU A C 1
ATOM 534 O O . LEU A 1 69 ? -7.438 -5.141 16.194 1.00 93.44 69 LEU A O 1
ATOM 538 N N . ASP A 1 70 ? -5.285 -4.529 16.090 1.00 93.69 70 ASP A N 1
ATOM 539 C CA . ASP A 1 70 ? -5.372 -3.605 17.218 1.00 93.69 70 ASP A CA 1
ATOM 540 C C . ASP A 1 70 ? -6.109 -2.316 16.849 1.00 93.69 70 ASP A C 1
ATOM 542 O O . ASP A 1 70 ? -6.876 -1.800 17.663 1.00 93.69 70 ASP A O 1
ATOM 546 N N . ASP A 1 71 ? -5.966 -1.840 15.614 1.00 91.81 71 ASP A N 1
ATOM 547 C CA . ASP A 1 71 ? -6.752 -0.711 15.107 1.00 91.81 71 ASP A CA 1
ATOM 548 C C . ASP A 1 71 ? -8.227 -1.085 14.955 1.00 91.81 71 ASP A C 1
ATOM 550 O O . ASP A 1 71 ? -9.108 -0.324 15.361 1.00 91.81 71 ASP A O 1
ATOM 554 N N . LEU A 1 72 ? -8.512 -2.305 14.487 1.00 94.12 72 LEU A N 1
ATOM 555 C CA . LEU A 1 72 ? -9.873 -2.830 14.428 1.00 94.12 72 LEU A CA 1
ATOM 556 C C . LEU A 1 72 ? -10.510 -2.880 15.827 1.00 94.12 72 LEU A C 1
ATOM 558 O O . LEU A 1 72 ? -11.619 -2.381 16.023 1.00 94.12 72 LEU A O 1
ATOM 562 N N . LYS A 1 73 ? -9.801 -3.413 16.833 1.00 94.81 73 LYS A N 1
ATOM 563 C CA . LYS A 1 73 ? -10.276 -3.432 18.231 1.00 94.81 73 LYS A CA 1
ATOM 564 C C . LYS A 1 73 ? -10.552 -2.031 18.773 1.00 94.81 73 LYS A C 1
ATOM 566 O O . LYS A 1 73 ? -11.490 -1.862 19.549 1.00 94.81 73 LYS A O 1
ATOM 571 N N . LYS A 1 74 ? -9.746 -1.041 18.381 1.00 93.75 74 LYS A N 1
ATOM 572 C CA . LYS A 1 74 ? -9.940 0.356 18.780 1.00 93.75 74 LYS A CA 1
ATOM 573 C C . LYS A 1 74 ? 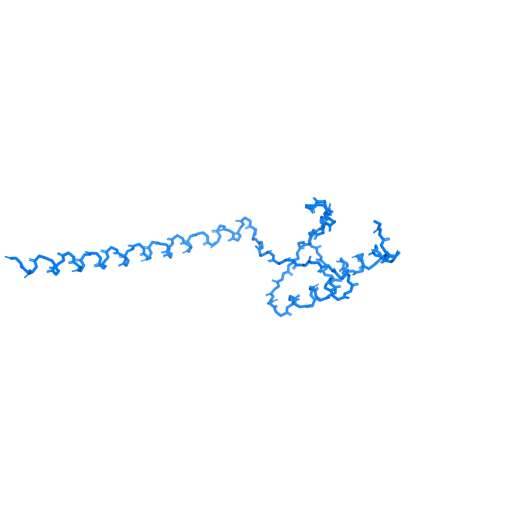-11.128 1.017 18.104 1.00 93.75 74 LYS A C 1
ATOM 575 O O . LYS A 1 74 ? -11.587 1.983 18.690 1.00 93.75 74 LYS A O 1
ATOM 580 N N . GLY A 1 75 ? -11.563 0.574 16.920 1.00 93.00 75 GLY A N 1
ATOM 581 C CA . GLY A 1 75 ? -12.628 1.216 16.134 1.00 93.00 75 GLY A CA 1
ATOM 582 C C . GLY A 1 75 ? -14.012 0.566 16.250 1.00 93.00 75 GLY A C 1
ATOM 583 O O . GLY A 1 75 ? -15.032 1.253 16.160 1.00 93.00 75 GLY A O 1
ATOM 584 N N . ILE A 1 76 ? -14.076 -0.752 16.475 1.00 94.56 76 ILE A N 1
ATOM 585 C CA . ILE A 1 76 ? -15.348 -1.487 16.591 1.00 94.56 76 ILE A CA 1
ATOM 586 C C . ILE A 1 76 ? -16.264 -0.937 17.705 1.00 94.56 76 ILE A C 1
ATOM 588 O O . ILE A 1 76 ? -17.454 -0.765 17.437 1.00 94.56 76 ILE A O 1
ATOM 592 N N . PRO A 1 77 ? -15.789 -0.612 18.925 1.00 93.81 77 PRO A N 1
ATOM 593 C CA . PRO A 1 77 ? -16.660 -0.089 19.979 1.00 93.81 77 PRO A CA 1
ATOM 594 C C . PRO A 1 77 ? -17.401 1.200 19.588 1.00 93.81 77 PRO A C 1
ATOM 596 O O . PRO A 1 77 ? -18.592 1.339 19.856 1.00 93.81 77 PRO A O 1
ATOM 599 N N . GLN A 1 78 ? -16.726 2.131 18.916 1.00 91.56 78 GLN A N 1
ATOM 600 C CA . GLN A 1 78 ? -17.293 3.395 18.446 1.00 91.56 78 GLN A CA 1
ATOM 601 C C . GLN A 1 78 ? -18.288 3.136 17.318 1.00 91.56 78 GLN A C 1
ATOM 603 O O . GLN A 1 78 ? -19.376 3.707 17.330 1.00 91.56 78 GLN A O 1
ATOM 608 N N . ALA A 1 79 ? -17.963 2.223 16.396 1.00 90.00 79 ALA A N 1
ATOM 609 C CA . ALA A 1 79 ? -18.892 1.808 15.350 1.00 90.00 79 ALA A CA 1
ATOM 610 C C . ALA A 1 79 ? -20.200 1.250 15.944 1.00 90.00 79 ALA A C 1
ATOM 612 O O . ALA A 1 79 ? -21.286 1.614 15.496 1.00 90.00 79 ALA A O 1
ATOM 613 N N . VAL A 1 80 ? -20.120 0.438 17.005 1.00 90.38 80 VAL A N 1
ATOM 614 C CA . VAL A 1 80 ? -21.300 -0.093 17.713 1.00 90.38 80 VAL A CA 1
ATOM 615 C C . VAL A 1 80 ? -22.133 1.025 18.348 1.00 90.38 80 VAL A C 1
ATOM 617 O O . VAL A 1 80 ? -23.365 1.006 18.252 1.00 90.38 80 VAL A O 1
ATOM 620 N N . VAL A 1 81 ? -21.490 2.018 18.970 1.00 88.56 81 VAL A N 1
ATOM 621 C CA . VAL A 1 81 ? -22.190 3.177 19.550 1.00 88.56 81 VAL A CA 1
ATOM 622 C C . VAL A 1 81 ? -22.938 3.961 18.472 1.00 88.56 81 VAL A C 1
ATOM 624 O O . VAL A 1 81 ? -24.114 4.280 18.659 1.00 88.56 81 VAL A O 1
ATOM 627 N N . GLU A 1 82 ? -22.300 4.230 17.334 1.00 84.25 82 GLU A N 1
ATOM 628 C CA . GLU A 1 82 ? -22.923 4.976 16.237 1.00 84.25 82 GLU A CA 1
ATOM 629 C C . GLU A 1 82 ? -24.108 4.227 15.620 1.00 84.25 82 GLU A C 1
ATOM 631 O O . GLU A 1 82 ? -25.172 4.817 15.416 1.00 84.25 82 GLU A O 1
ATOM 636 N N . VAL A 1 83 ? -23.989 2.912 15.418 1.00 83.88 83 VAL A N 1
ATOM 637 C CA . VAL A 1 83 ? -25.111 2.074 14.959 1.00 83.88 83 VAL A CA 1
ATOM 638 C C . VAL A 1 83 ? -26.278 2.125 15.953 1.00 83.88 83 VAL A C 1
ATOM 640 O O . VAL A 1 83 ? -27.437 2.261 15.557 1.00 83.88 83 VAL A O 1
ATOM 643 N N . THR A 1 84 ? -25.986 2.088 17.255 1.00 77.81 84 THR A N 1
ATOM 644 C CA . THR A 1 84 ? -27.015 2.129 18.305 1.00 77.81 84 THR A CA 1
ATOM 645 C C . THR A 1 84 ? -27.701 3.498 18.389 1.00 77.81 84 THR A C 1
ATOM 647 O O . THR A 1 84 ? -28.919 3.561 18.569 1.00 77.81 84 THR A O 1
ATOM 650 N N . ARG A 1 85 ? -26.968 4.606 18.190 1.00 74.88 85 ARG A N 1
ATOM 651 C CA . ARG A 1 85 ? -27.553 5.960 18.098 1.00 74.88 85 ARG A CA 1
ATOM 652 C C . ARG A 1 85 ? -28.582 6.066 16.977 1.00 74.88 85 ARG A C 1
ATOM 654 O O . ARG A 1 85 ? -29.676 6.580 17.203 1.00 74.88 85 ARG A O 1
ATOM 661 N N . HIS A 1 86 ? -28.256 5.537 15.800 1.00 67.19 86 HIS A N 1
ATOM 662 C CA . HIS A 1 86 ? -29.165 5.536 14.652 1.00 67.19 86 HIS A CA 1
ATOM 663 C C . HIS A 1 86 ? -30.395 4.640 14.878 1.00 67.19 86 HIS A C 1
ATOM 665 O O . HIS A 1 86 ? -31.487 4.945 14.398 1.00 67.19 86 HIS A O 1
ATOM 671 N N . ALA A 1 87 ? -30.254 3.551 15.640 1.00 66.44 87 ALA A N 1
ATOM 672 C CA . ALA A 1 87 ? -31.387 2.707 16.014 1.00 66.44 87 ALA A CA 1
ATOM 673 C C . ALA A 1 87 ? -32.340 3.413 16.999 1.00 66.44 87 ALA A C 1
ATOM 675 O O . ALA A 1 87 ? -33.560 3.354 16.822 1.00 66.44 87 ALA A O 1
ATOM 676 N N . SER A 1 88 ? -31.803 4.121 17.999 1.00 59.16 88 SER A N 1
ATOM 677 C CA . SER A 1 88 ? -32.609 4.876 18.970 1.00 59.16 88 SER A CA 1
ATOM 678 C C . SER A 1 88 ? -33.364 6.046 18.338 1.00 59.16 88 SER A C 1
ATOM 680 O O . SER A 1 88 ? -34.543 6.217 18.642 1.00 59.16 88 SER A O 1
ATOM 682 N N . SER A 1 89 ? -32.754 6.797 17.413 1.00 59.94 89 SER A N 1
ATOM 683 C CA . SER A 1 89 ? -33.448 7.894 16.719 1.00 59.94 89 SER A CA 1
ATOM 684 C C . SER A 1 89 ? -34.604 7.390 15.845 1.00 59.94 89 SER A C 1
ATOM 686 O O . SER A 1 89 ? -35.680 7.987 15.829 1.00 59.94 89 SER A O 1
ATOM 688 N N . LYS A 1 90 ? -34.445 6.232 15.189 1.00 63.38 90 LYS A N 1
ATOM 689 C CA . LYS A 1 90 ? -35.512 5.601 14.394 1.00 63.38 90 LYS A CA 1
ATOM 690 C C . LYS A 1 90 ? -36.691 5.130 15.258 1.00 63.38 90 LYS A C 1
ATOM 692 O O . LYS A 1 90 ? -37.844 5.279 14.858 1.00 63.38 90 LYS A O 1
ATOM 697 N N . LEU A 1 91 ? -36.414 4.601 16.452 1.00 60.69 91 LEU A N 1
ATOM 698 C CA . LEU A 1 91 ? -37.429 4.222 17.445 1.00 60.69 91 LEU A CA 1
ATOM 699 C C . LEU A 1 91 ? -38.169 5.432 18.032 1.00 60.69 91 LEU A C 1
ATOM 701 O O . LEU A 1 91 ? -39.343 5.315 18.379 1.00 60.69 91 LEU A O 1
ATOM 705 N N . GLU A 1 92 ? -37.510 6.582 18.153 1.00 60.81 92 GLU A N 1
ATOM 706 C CA . GLU A 1 92 ? -38.115 7.816 18.661 1.00 60.81 92 GLU A CA 1
ATOM 707 C C . GLU A 1 92 ? -39.063 8.456 17.635 1.00 60.81 92 GLU A C 1
ATOM 709 O O . GLU A 1 92 ? -40.177 8.840 17.992 1.00 60.81 92 GLU A O 1
ATOM 714 N N . ILE A 1 93 ? -38.686 8.444 16.351 1.00 61.19 93 ILE A N 1
ATOM 715 C CA . ILE A 1 93 ? -39.542 8.874 15.233 1.00 61.19 93 ILE A CA 1
ATOM 716 C C . ILE A 1 93 ? -40.796 7.990 15.138 1.00 61.19 93 ILE A C 1
ATOM 718 O O . ILE A 1 93 ? -41.910 8.505 15.110 1.00 61.19 93 ILE A O 1
ATOM 722 N N . LEU A 1 94 ? -40.641 6.661 15.195 1.00 60.16 94 LEU A N 1
ATOM 723 C CA . LEU A 1 94 ? -41.770 5.716 15.180 1.00 60.16 94 LEU A CA 1
ATOM 724 C C . LEU A 1 94 ? -42.725 5.904 16.372 1.00 60.16 94 LEU A C 1
ATOM 726 O O . LEU A 1 94 ? -43.934 5.715 16.242 1.00 60.16 94 LEU A O 1
ATOM 730 N N . LYS A 1 95 ? -42.202 6.282 17.545 1.00 61.75 95 LYS A N 1
ATOM 731 C CA . LYS A 1 95 ? -43.028 6.595 18.722 1.00 61.75 95 LYS A CA 1
ATOM 732 C C . LYS A 1 95 ? -43.788 7.915 18.574 1.00 61.75 95 LYS A C 1
ATOM 734 O O . LYS A 1 95 ? -44.882 8.019 19.127 1.00 61.75 95 LYS A O 1
ATOM 739 N N . TYR A 1 96 ? -43.224 8.902 17.880 1.00 57.97 96 TYR A N 1
ATOM 740 C CA . TYR A 1 96 ? -43.900 10.168 17.579 1.00 57.97 96 TYR A CA 1
ATOM 741 C C . TYR A 1 96 ? -45.060 9.954 16.596 1.00 57.97 96 TYR A C 1
ATOM 743 O O . TYR A 1 96 ? -46.182 10.366 16.875 1.00 57.97 96 TYR A O 1
ATOM 751 N N . ASP A 1 97 ? -44.817 9.193 15.530 1.00 59.28 97 ASP A N 1
ATOM 752 C CA . ASP A 1 97 ? -45.801 8.880 14.483 1.00 59.28 97 ASP A CA 1
ATOM 753 C C . ASP A 1 97 ? -47.005 8.078 15.034 1.00 59.28 97 ASP A C 1
ATOM 755 O O . ASP A 1 97 ? -48.175 8.366 14.775 1.00 59.28 97 ASP A O 1
ATOM 759 N N . LEU A 1 98 ? -46.739 7.116 15.931 1.00 60.25 98 LEU A N 1
ATOM 760 C CA . LEU A 1 98 ? -47.785 6.359 16.633 1.00 60.25 98 LEU A CA 1
ATOM 761 C C . LEU A 1 98 ? -48.588 7.197 17.644 1.00 60.25 98 LEU A C 1
ATOM 763 O O . LEU A 1 98 ? -49.725 6.834 17.959 1.00 60.25 98 LEU A O 1
ATOM 767 N N . LYS A 1 99 ? -48.018 8.280 18.190 1.00 63.16 99 LYS A N 1
ATOM 768 C CA . LYS A 1 99 ? -48.753 9.208 19.066 1.00 63.16 99 LYS A CA 1
ATOM 769 C C . LYS A 1 99 ? -49.706 10.089 18.264 1.00 63.16 99 LYS A C 1
ATOM 771 O O . LYS A 1 99 ? -50.839 10.253 18.708 1.00 63.16 99 LYS A O 1
ATOM 776 N N . GLU A 1 100 ? -49.293 10.592 17.100 1.00 65.38 100 GLU A N 1
ATOM 777 C CA . GLU A 1 100 ? -50.191 11.342 16.209 1.00 65.38 100 GLU A CA 1
ATOM 778 C C . GLU A 1 100 ? -51.347 10.466 15.711 1.00 65.38 100 GLU A C 1
ATOM 780 O O . GLU A 1 100 ? -52.504 10.875 15.795 1.00 65.38 100 GLU A O 1
ATOM 785 N N . CYS A 1 101 ? -51.075 9.212 15.333 1.00 51.25 101 CYS A N 1
ATOM 786 C CA . CYS A 1 101 ? -52.123 8.271 14.919 1.00 51.25 101 CYS A CA 1
ATOM 787 C C . CYS A 1 101 ? -53.163 7.969 16.018 1.00 51.25 101 CYS A C 1
ATOM 789 O O . CYS A 1 101 ? -54.309 7.656 15.707 1.00 51.25 101 CYS A O 1
ATOM 791 N N . LYS A 1 102 ? -52.793 8.048 17.304 1.00 61.28 102 LYS A N 1
ATOM 792 C CA . LYS A 1 102 ? -53.722 7.843 18.433 1.00 61.28 102 LYS A CA 1
ATOM 793 C C . LYS A 1 102 ? -54.467 9.107 18.866 1.00 61.28 102 LYS A C 1
ATOM 795 O O . LYS A 1 102 ? -55.407 8.985 19.637 1.00 61.28 102 LYS A O 1
ATOM 800 N N . ALA A 1 103 ? -54.056 10.289 18.409 1.00 58.66 103 ALA A N 1
ATOM 801 C CA . ALA A 1 103 ? -54.714 11.556 18.733 1.00 58.66 103 ALA A CA 1
ATOM 802 C C . ALA A 1 103 ? -55.890 11.891 17.790 1.00 58.66 103 ALA A C 1
ATOM 804 O O . ALA A 1 103 ? -56.593 12.870 18.024 1.00 58.66 103 ALA A O 1
ATOM 805 N N . PHE A 1 104 ? -56.095 11.095 16.733 1.00 49.88 104 PHE A N 1
ATOM 806 C CA . PHE A 1 104 ? -57.101 11.317 15.685 1.00 49.88 104 PHE A CA 1
ATOM 807 C C . PHE A 1 104 ? -58.327 10.380 15.762 1.00 49.88 104 PHE A C 1
ATOM 809 O O . PHE A 1 104 ? -59.132 10.358 14.833 1.00 49.88 104 PHE A O 1
ATOM 816 N N . ASN A 1 105 ? -58.468 9.613 16.848 1.00 41.59 105 ASN A N 1
ATOM 817 C CA . ASN A 1 105 ? -59.594 8.715 17.146 1.00 41.59 105 ASN A CA 1
ATOM 818 C C . ASN A 1 105 ? -60.122 9.003 18.555 1.00 41.59 105 ASN A C 1
ATOM 820 O O . ASN A 1 105 ? -61.331 8.790 18.784 1.00 41.59 105 ASN A O 1
#

Solvent-accessible surface area (backbone atoms only — not comparable to full-atom values): 6680 Å² total; per-residue (Å²): 132,88,84,58,93,57,50,64,63,53,49,53,53,47,48,67,72,66,57,46,82,43,76,48,77,50,78,54,96,94,36,87,42,75,50,72,43,60,91,77,94,52,80,82,50,48,62,75,64,47,45,55,42,39,78,70,66,70,46,91,84,83,87,76,95,80,75,54,74,67,53,48,65,68,45,51,64,58,52,52,51,55,56,48,52,57,52,52,55,54,54,51,52,54,52,51,56,56,50,58,66,62,72,77,115

Mean predicted aligned error: 9.71 Å

Foldseek 3Di:
DPPDPCPVVLVVVLCVVQVFPDWDWDDDPNDIDIDTHGDDPDPVCVCVNCVCCCVVVVDDDDDDDDDDPVRVVVVVVVVVVVVVVVVVVVVVVVVVVVVVVVVVD

Nearest PDB structures (foldseek):
  3dfe-assembly2_C  TM=5.540E-01  e=7.919E-01  Trichormus variabilis ATCC 29413
  8y9c-assembly1_A  TM=5.221E-01  e=1.534E+00  synthetic construct
  8flq-assembly1_A  TM=3.952E-01  e=3.175E+00  Homo sapiens
  4v72-assembly1_AG  TM=2.618E-01  e=2.972E+00  Escherichia coli K-12
  3kn1-assembly1_A  TM=3.233E-01  e=6.150E+00  Homo sapiens